Protein AF-A0A1V6GDS6-F1 (afdb_monomer_lite)

pLDDT: mean 80.26, std 17.15, range [38.78, 95.56]

Sequence (102 aa):
MQRGVGTNESGKRTKRAAAAILELLKYQCQGFILPPSEARSLLGLAKDERAWHLHERVCMLKKELARRYVAMEVNPIQGITVQLYRVPLQPYVLCSPRSMRQ

Structure (mmCIF, N/CA/C/O backbone):
data_AF-A0A1V6GDS6-F1
#
_entry.id   AF-A0A1V6GDS6-F1
#
loop_
_atom_site.group_PDB
_atom_site.id
_atom_site.type_symbol
_atom_site.label_atom_id
_atom_site.label_alt_id
_atom_site.label_comp_id
_atom_site.label_asym_id
_atom_site.label_entity_id
_atom_site.label_seq_id
_atom_site.pdbx_PDB_ins_code
_atom_site.Cartn_x
_atom_site.Cartn_y
_atom_site.Cartn_z
_atom_site.occupancy
_atom_site.B_iso_or_equiv
_atom_site.auth_seq_id
_atom_site.auth_comp_id
_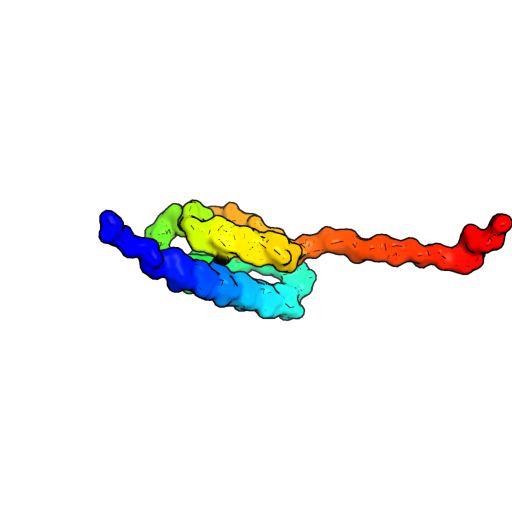atom_site.auth_asym_id
_atom_site.auth_atom_id
_atom_site.pdbx_PDB_model_num
ATOM 1 N N . MET A 1 1 ? -9.167 9.652 -33.855 1.00 45.97 1 MET A N 1
ATOM 2 C CA . MET A 1 1 ? -9.991 8.974 -32.827 1.00 45.97 1 MET A CA 1
ATOM 3 C C . MET A 1 1 ? -9.489 7.546 -32.619 1.00 45.97 1 MET A C 1
ATOM 5 O O . MET A 1 1 ? -9.821 6.701 -33.436 1.00 45.97 1 MET A O 1
ATOM 9 N N . GLN A 1 2 ? -8.697 7.252 -31.577 1.00 40.22 2 GLN A N 1
ATOM 10 C CA . GLN A 1 2 ? -8.391 5.864 -31.180 1.00 40.22 2 GLN A CA 1
ATOM 11 C C . GLN A 1 2 ? -8.245 5.706 -29.649 1.00 40.22 2 GLN A C 1
ATOM 13 O O . GLN A 1 2 ? -7.242 6.073 -29.056 1.00 40.22 2 GLN A O 1
ATOM 18 N N . ARG A 1 3 ? -9.314 5.133 -29.072 1.00 38.78 3 ARG A N 1
ATOM 19 C CA . ARG A 1 3 ? -9.406 4.118 -27.997 1.00 38.78 3 ARG A CA 1
ATOM 20 C C . ARG A 1 3 ? -8.814 4.401 -26.605 1.00 38.78 3 ARG A C 1
ATOM 22 O O . ARG A 1 3 ? -7.736 3.938 -26.251 1.00 38.78 3 ARG A O 1
ATOM 29 N N . GLY A 1 4 ? -9.666 4.962 -25.742 1.00 43.97 4 GLY A N 1
ATOM 30 C CA . GLY A 1 4 ? -9.596 4.808 -24.285 1.00 43.97 4 GLY A CA 1
ATOM 31 C C . GLY A 1 4 ? -10.132 3.447 -23.817 1.00 43.97 4 GLY A C 1
ATOM 32 O O . GLY A 1 4 ? -11.310 3.325 -23.500 1.00 43.97 4 GLY A O 1
ATOM 33 N N . VAL A 1 5 ? -9.270 2.423 -23.777 1.00 47.84 5 VAL A N 1
ATOM 34 C CA . VAL A 1 5 ? -9.619 1.067 -23.282 1.00 47.84 5 VAL A CA 1
ATOM 35 C C . VAL A 1 5 ? -8.695 0.589 -22.142 1.00 47.84 5 VAL A C 1
ATOM 37 O O . VAL A 1 5 ? -9.045 -0.329 -21.407 1.00 47.84 5 VAL A O 1
ATOM 40 N N . GLY A 1 6 ? -7.554 1.249 -21.899 1.00 48.62 6 GLY A N 1
ATOM 41 C CA . GLY A 1 6 ? -6.589 0.836 -20.862 1.00 48.62 6 GLY A CA 1
ATOM 42 C C . GLY A 1 6 ? -6.949 1.213 -19.415 1.00 48.62 6 GLY A C 1
ATOM 43 O O . GLY A 1 6 ? -6.401 0.648 -18.470 1.00 48.62 6 GLY A O 1
ATOM 44 N N . THR A 1 7 ? -7.883 2.142 -19.209 1.00 52.62 7 THR A N 1
ATOM 45 C CA . THR A 1 7 ? -8.193 2.711 -17.884 1.00 52.62 7 THR A CA 1
ATOM 46 C C . THR A 1 7 ? -9.052 1.795 -17.007 1.00 52.62 7 THR A C 1
ATOM 48 O O . THR A 1 7 ? -8.897 1.787 -15.784 1.00 52.62 7 THR A O 1
ATOM 51 N N . ASN A 1 8 ? -9.921 0.974 -17.605 1.00 57.97 8 ASN A N 1
ATOM 52 C CA . ASN A 1 8 ? -10.867 0.150 -16.846 1.00 57.97 8 ASN A CA 1
ATOM 53 C C . ASN A 1 8 ? -10.204 -1.036 -16.129 1.00 57.97 8 ASN A C 1
ATOM 55 O O . ASN A 1 8 ? -10.561 -1.331 -14.990 1.00 57.97 8 ASN A O 1
ATOM 59 N N . GLU A 1 9 ? -9.224 -1.698 -16.746 1.00 62.47 9 GLU A N 1
ATOM 60 C CA . GLU A 1 9 ? -8.539 -2.847 -16.132 1.00 62.47 9 GLU A CA 1
ATOM 61 C C . GLU A 1 9 ? -7.559 -2.414 -15.030 1.00 62.47 9 GLU A C 1
ATOM 63 O O . GLU A 1 9 ? -7.535 -3.009 -13.949 1.00 62.47 9 GLU A O 1
ATOM 68 N N . SER A 1 10 ? -6.820 -1.320 -15.256 1.00 68.88 10 SER A N 1
ATOM 69 C CA . SER A 1 10 ? -5.913 -0.736 -14.256 1.00 68.88 10 SER A CA 1
ATOM 70 C C . SER A 1 10 ? -6.694 -0.329 -12.995 1.00 68.88 10 SER A C 1
ATOM 72 O O . SER A 1 10 ? -6.344 -0.725 -11.881 1.00 68.88 10 SER A O 1
ATOM 74 N N . GLY A 1 11 ? -7.843 0.340 -13.171 1.00 76.38 11 GLY A N 1
ATOM 75 C CA . GLY A 1 11 ? -8.722 0.736 -12.069 1.00 76.38 11 GLY A CA 1
ATOM 76 C C . GLY A 1 11 ? -9.342 -0.443 -11.310 1.00 76.38 11 GLY A C 1
ATOM 77 O O . GLY A 1 11 ? -9.402 -0.419 -10.079 1.00 76.38 11 GLY A O 1
ATOM 78 N N . LYS A 1 12 ? -9.770 -1.509 -12.003 1.00 83.69 12 LYS A N 1
ATOM 79 C CA . LYS A 1 12 ? -10.281 -2.734 -11.355 1.00 83.69 12 LYS A CA 1
ATOM 80 C C . LYS A 1 12 ? -9.216 -3.391 -10.478 1.00 83.69 12 LYS A C 1
ATOM 82 O O . LYS A 1 12 ? -9.523 -3.808 -9.361 1.00 83.69 12 LYS A O 1
ATOM 87 N N . ARG A 1 13 ? -7.970 -3.462 -10.955 1.00 86.44 13 ARG A N 1
ATOM 88 C CA . ARG A 1 13 ? -6.862 -4.069 -10.207 1.00 86.44 13 ARG A CA 1
ATOM 89 C C . ARG A 1 13 ? -6.528 -3.277 -8.951 1.00 86.44 13 ARG A C 1
ATOM 91 O O . ARG A 1 13 ? -6.437 -3.865 -7.879 1.00 86.44 13 ARG A O 1
ATOM 98 N N . THR A 1 14 ? -6.453 -1.953 -9.051 1.00 88.38 14 THR A N 1
ATOM 99 C CA . THR A 1 14 ? -6.242 -1.091 -7.883 1.00 88.38 14 THR A CA 1
ATOM 100 C C . THR A 1 14 ? -7.368 -1.218 -6.854 1.00 88.38 14 THR A C 1
ATOM 102 O O . THR A 1 14 ? -7.095 -1.282 -5.658 1.00 88.38 14 THR A O 1
ATOM 105 N N . LYS A 1 15 ? -8.631 -1.330 -7.286 1.00 89.81 15 LYS A N 1
ATOM 106 C CA . LYS A 1 15 ? -9.762 -1.559 -6.367 1.00 89.81 15 LYS A CA 1
ATOM 107 C C . LYS A 1 15 ? -9.656 -2.893 -5.625 1.00 89.81 15 LYS A C 1
ATOM 109 O O . LYS A 1 15 ? -9.953 -2.942 -4.433 1.00 89.81 15 LYS A O 1
ATOM 114 N N . ARG A 1 16 ? -9.214 -3.956 -6.308 1.00 91.56 16 ARG A N 1
ATOM 115 C CA . ARG A 1 16 ? -8.940 -5.264 -5.684 1.00 91.56 16 ARG A CA 1
ATOM 116 C C . ARG A 1 16 ? -7.781 -5.178 -4.693 1.00 91.56 16 ARG A C 1
ATOM 118 O O . ARG A 1 16 ? -7.917 -5.668 -3.580 1.00 91.56 16 ARG A O 1
ATOM 125 N N . ALA A 1 17 ? -6.698 -4.491 -5.058 1.00 92.81 17 ALA A N 1
ATOM 126 C CA . ALA A 1 17 ? -5.571 -4.239 -4.162 1.00 92.81 17 ALA A CA 1
ATOM 127 C C . ALA A 1 17 ? -6.010 -3.497 -2.888 1.00 92.81 17 ALA A C 1
ATOM 129 O O . ALA A 1 17 ? -5.682 -3.916 -1.782 1.00 92.81 17 ALA A O 1
ATOM 130 N N . ALA A 1 18 ? -6.826 -2.449 -3.028 1.00 92.75 18 ALA A N 1
ATOM 131 C CA . ALA A 1 18 ? -7.380 -1.718 -1.892 1.00 92.75 18 ALA A CA 1
ATOM 132 C C . ALA A 1 18 ? -8.292 -2.593 -1.013 1.00 92.75 18 ALA A C 1
ATOM 134 O O . ALA A 1 18 ? -8.280 -2.456 0.206 1.00 92.75 18 ALA A O 1
ATOM 135 N N . ALA A 1 19 ? -9.090 -3.486 -1.611 1.00 92.69 19 ALA A N 1
ATOM 136 C CA . ALA A 1 19 ? -9.931 -4.422 -0.864 1.00 92.69 19 ALA A CA 1
ATOM 137 C C . ALA A 1 19 ? -9.094 -5.418 -0.044 1.00 92.69 19 ALA A C 1
ATOM 139 O O . ALA A 1 19 ? -9.354 -5.568 1.145 1.00 92.69 19 ALA A O 1
ATOM 140 N N . ALA A 1 20 ? -8.056 -6.006 -0.647 1.00 91.88 20 ALA A N 1
ATOM 141 C CA . ALA A 1 20 ? -7.137 -6.911 0.042 1.00 91.88 20 ALA A CA 1
ATOM 142 C C . ALA A 1 20 ? -6.417 -6.217 1.210 1.00 91.88 20 ALA A C 1
ATOM 144 O O . ALA A 1 20 ? -6.324 -6.764 2.303 1.00 91.88 20 ALA A O 1
ATOM 145 N N . ILE A 1 21 ? -5.969 -4.972 1.014 1.00 91.62 21 ILE A N 1
ATOM 146 C CA . ILE A 1 21 ? -5.333 -4.182 2.076 1.00 91.62 21 ILE A CA 1
ATOM 147 C C . ILE A 1 21 ? -6.285 -3.947 3.253 1.00 91.62 21 ILE A C 1
ATOM 149 O O . ILE A 1 21 ? -5.885 -4.084 4.404 1.00 91.62 21 ILE A O 1
ATOM 153 N N . LEU A 1 22 ? -7.549 -3.612 2.989 1.00 89.06 22 LEU A N 1
ATOM 154 C CA . LEU A 1 22 ? -8.535 -3.411 4.056 1.00 89.06 22 LEU A CA 1
ATOM 155 C C . LEU A 1 22 ? -8.867 -4.695 4.793 1.00 89.06 22 LEU A C 1
ATOM 157 O O . LEU A 1 22 ? -9.090 -4.659 5.997 1.00 89.06 22 LEU A O 1
ATOM 161 N N . GLU A 1 23 ? -8.932 -5.811 4.076 1.00 89.00 23 GLU A N 1
ATOM 162 C CA . GLU A 1 23 ? -9.129 -7.117 4.684 1.00 89.00 23 GLU A CA 1
ATOM 163 C C . GLU A 1 23 ? -7.980 -7.434 5.644 1.00 89.00 23 GLU A C 1
ATOM 165 O O . GLU A 1 23 ? -8.234 -7.728 6.807 1.00 89.00 23 GLU A O 1
ATOM 170 N N . LEU A 1 24 ? -6.729 -7.230 5.220 1.00 86.56 24 LEU A N 1
ATOM 171 C CA . LEU A 1 24 ? -5.556 -7.376 6.085 1.00 86.56 24 LEU A CA 1
ATOM 172 C C . LEU A 1 24 ? -5.586 -6.428 7.291 1.00 86.56 2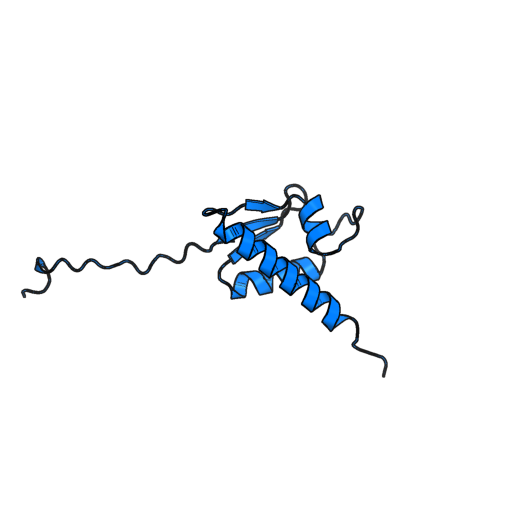4 LEU A C 1
ATOM 174 O O . LEU A 1 24 ? -5.265 -6.849 8.400 1.00 86.56 24 LEU A O 1
ATOM 178 N N . LEU A 1 25 ? -6.022 -5.178 7.115 1.00 86.19 25 LEU A N 1
ATOM 179 C CA . LEU A 1 25 ? -6.161 -4.217 8.218 1.00 86.19 25 LEU A CA 1
ATOM 180 C C . LEU A 1 25 ? -7.195 -4.647 9.267 1.00 86.19 25 LEU A C 1
ATOM 182 O O . LEU A 1 25 ? -7.049 -4.281 10.429 1.00 86.19 25 LEU A O 1
ATOM 186 N N . LYS A 1 26 ? -8.222 -5.427 8.899 1.00 81.44 26 LYS A N 1
ATOM 187 C CA . LYS A 1 26 ? -9.165 -5.985 9.886 1.00 81.44 26 LYS A CA 1
ATOM 188 C C . LYS A 1 26 ? -8.485 -6.977 10.827 1.00 81.44 26 LYS A C 1
ATOM 190 O O . LYS A 1 26 ? -8.897 -7.086 11.976 1.00 81.44 26 LYS A O 1
ATOM 195 N N . TYR A 1 27 ? -7.469 -7.690 10.342 1.00 79.31 27 TYR A N 1
ATOM 196 C CA . TYR A 1 27 ? -6.693 -8.641 11.138 1.00 79.31 27 TYR A CA 1
ATOM 197 C C . TYR A 1 27 ? -5.518 -7.970 11.862 1.00 79.31 27 TYR A C 1
ATOM 199 O O . TYR A 1 27 ? -5.169 -8.364 12.971 1.00 79.31 27 TYR A O 1
ATOM 207 N N . GLN A 1 28 ? -4.914 -6.951 11.247 1.00 70.31 28 GLN A N 1
ATOM 208 C CA . GLN A 1 28 ? -3.751 -6.226 11.756 1.00 70.31 28 GLN A CA 1
ATOM 209 C C . GLN A 1 28 ? -4.180 -4.848 12.284 1.00 70.31 28 GLN A C 1
ATOM 211 O O . GLN A 1 28 ? -4.141 -3.847 11.569 1.00 70.31 28 GLN A O 1
ATOM 216 N N . CYS A 1 29 ? -4.581 -4.790 13.558 1.00 63.97 29 CYS A N 1
ATOM 217 C CA . CYS A 1 29 ? -5.225 -3.631 14.199 1.00 63.97 29 CYS A CA 1
ATOM 218 C C . CYS A 1 29 ? -4.409 -2.319 14.236 1.00 63.97 29 CYS A C 1
ATOM 220 O O . CYS A 1 29 ? -4.927 -1.300 14.692 1.00 63.97 29 CYS A O 1
ATOM 222 N N . GLN A 1 30 ? -3.138 -2.314 13.823 1.00 73.19 30 GLN A N 1
ATOM 223 C CA . GLN A 1 30 ? -2.242 -1.155 13.958 1.00 73.19 30 GLN A CA 1
ATOM 224 C C . GLN A 1 30 ? -1.618 -0.678 12.641 1.00 73.19 30 GLN A C 1
ATOM 226 O O . GLN A 1 30 ? -0.983 0.376 12.629 1.00 73.19 30 GLN A O 1
ATOM 231 N N . GLY A 1 31 ? -1.851 -1.391 11.536 1.00 86.00 31 GLY A N 1
ATOM 232 C CA . GLY A 1 31 ? -1.156 -1.172 10.269 1.00 86.00 31 GLY A CA 1
ATOM 233 C C . GLY A 1 31 ? -0.077 -2.219 9.998 1.00 86.00 31 GLY A C 1
ATOM 234 O O . GLY A 1 31 ? 0.229 -3.056 10.844 1.00 86.00 31 GLY A O 1
ATOM 235 N N . PHE A 1 32 ? 0.468 -2.198 8.787 1.00 91.25 32 PHE A N 1
ATOM 236 C CA . PHE A 1 32 ? 1.497 -3.131 8.333 1.00 91.25 32 PHE A CA 1
ATOM 237 C C . PHE A 1 32 ? 2.322 -2.531 7.195 1.00 91.25 32 PHE A C 1
ATOM 239 O O . PHE A 1 32 ? 1.936 -1.534 6.581 1.00 91.25 32 PHE A O 1
ATOM 246 N N . ILE A 1 33 ? 3.455 -3.164 6.899 1.00 92.81 33 ILE A N 1
ATOM 247 C CA . ILE A 1 33 ? 4.302 -2.826 5.756 1.00 92.81 33 ILE A CA 1
ATOM 248 C C . ILE A 1 33 ? 4.162 -3.937 4.719 1.00 92.81 33 ILE A C 1
ATOM 250 O O . ILE A 1 33 ? 4.395 -5.101 5.024 1.00 92.81 33 ILE A O 1
ATOM 254 N N . LEU A 1 34 ? 3.786 -3.564 3.498 1.00 93.38 34 LEU A N 1
ATOM 255 C CA . LEU A 1 34 ? 3.850 -4.401 2.301 1.00 93.38 34 LEU A CA 1
ATOM 256 C C . LEU A 1 34 ? 5.240 -4.253 1.673 1.00 93.38 34 LEU A C 1
ATOM 258 O O . LEU A 1 34 ? 5.524 -3.182 1.127 1.00 93.38 34 LEU A O 1
ATOM 262 N N . PRO A 1 35 ? 6.097 -5.289 1.688 1.00 94.56 35 PRO A N 1
ATOM 263 C CA . PRO A 1 35 ? 7.408 -5.231 1.050 1.00 94.56 35 PRO A CA 1
ATOM 264 C C . PRO A 1 35 ? 7.312 -4.899 -0.450 1.00 94.56 35 PRO A C 1
ATOM 266 O O . PRO A 1 35 ? 6.300 -5.209 -1.088 1.00 94.56 35 PRO A O 1
ATOM 269 N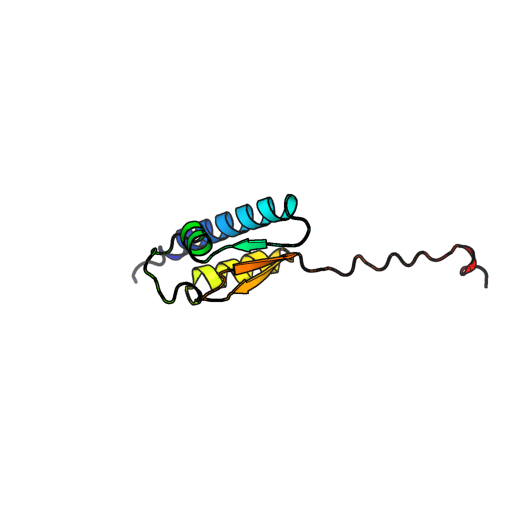 N . PRO A 1 36 ? 8.367 -4.348 -1.083 1.00 94.44 36 PRO A N 1
ATOM 270 C CA . PRO A 1 36 ? 8.328 -3.966 -2.497 1.00 94.44 36 PRO A CA 1
ATOM 271 C C . PRO A 1 36 ? 7.935 -5.107 -3.448 1.00 94.44 36 PRO A C 1
ATOM 273 O O . PRO A 1 36 ? 7.283 -4.877 -4.464 1.00 94.44 36 PRO A O 1
ATOM 276 N N . SER A 1 37 ? 8.337 -6.350 -3.168 1.00 93.00 37 SER A N 1
ATOM 277 C CA . SER A 1 37 ? 7.937 -7.536 -3.946 1.00 93.00 37 SER A CA 1
ATOM 278 C C . SER A 1 37 ? 6.425 -7.773 -3.908 1.00 93.00 37 SER A C 1
ATOM 280 O O . SER A 1 37 ? 5.810 -7.981 -4.955 1.00 93.00 37 SER A O 1
ATOM 282 N N . GLU A 1 38 ? 5.825 -7.696 -2.724 1.00 92.81 38 GLU A N 1
ATOM 283 C CA . GLU A 1 38 ? 4.391 -7.887 -2.522 1.00 92.81 38 GLU A CA 1
ATOM 284 C C . GLU A 1 38 ? 3.587 -6.717 -3.077 1.00 92.81 38 GLU A C 1
ATOM 286 O O . GLU A 1 38 ? 2.616 -6.939 -3.794 1.00 92.81 38 GLU A O 1
ATOM 291 N N . ALA A 1 39 ? 4.033 -5.480 -2.846 1.00 92.62 39 ALA A N 1
ATOM 292 C CA . ALA A 1 39 ? 3.417 -4.282 -3.409 1.00 92.62 39 ALA A CA 1
ATOM 293 C C . ALA A 1 39 ? 3.347 -4.347 -4.944 1.00 92.62 39 ALA A C 1
ATOM 295 O O . ALA A 1 39 ? 2.301 -4.081 -5.541 1.00 92.62 39 ALA A O 1
ATOM 296 N N . ARG A 1 40 ? 4.441 -4.764 -5.596 1.00 93.25 40 ARG A N 1
ATOM 297 C CA . ARG A 1 40 ? 4.486 -4.954 -7.053 1.00 93.25 40 ARG A CA 1
ATOM 298 C C . ARG A 1 40 ? 3.569 -6.079 -7.513 1.00 93.25 40 ARG A C 1
ATOM 300 O O . ARG A 1 40 ? 2.812 -5.878 -8.459 1.00 93.25 40 ARG A O 1
ATOM 307 N N . SER A 1 41 ? 3.584 -7.222 -6.827 1.00 93.00 41 SER A N 1
ATOM 308 C CA . SER A 1 41 ? 2.692 -8.350 -7.128 1.00 93.00 41 SER A CA 1
ATOM 309 C C . SER A 1 41 ? 1.216 -7.945 -7.032 1.00 93.00 41 SER A C 1
ATOM 311 O O . SER A 1 41 ? 0.443 -8.140 -7.973 1.00 93.00 41 SER A O 1
ATOM 313 N N . LEU A 1 42 ? 0.847 -7.270 -5.941 1.00 92.81 42 LEU A N 1
ATOM 314 C CA . LEU A 1 42 ? -0.503 -6.784 -5.663 1.00 92.81 42 LEU A CA 1
ATOM 315 C C . LEU A 1 42 ? -1.000 -5.809 -6.741 1.00 92.81 42 LEU A C 1
ATOM 317 O O . LEU A 1 42 ? -2.156 -5.862 -7.165 1.00 92.81 42 LEU A O 1
ATOM 321 N N . LEU A 1 43 ? -0.114 -4.937 -7.222 1.00 91.56 43 LEU A N 1
ATOM 322 C CA . LEU A 1 43 ? -0.405 -3.958 -8.270 1.00 91.56 43 LEU A CA 1
ATOM 323 C C . LEU A 1 43 ? -0.213 -4.509 -9.693 1.00 91.56 43 LEU A C 1
ATOM 325 O O . LEU A 1 43 ? -0.512 -3.807 -10.665 1.00 91.56 43 LEU A O 1
ATOM 329 N N . GLY A 1 44 ? 0.240 -5.757 -9.836 1.00 92.06 44 GLY A N 1
ATOM 330 C CA . GLY A 1 44 ? 0.543 -6.389 -11.118 1.00 92.06 44 GLY A CA 1
ATOM 331 C C . GLY A 1 44 ? 1.616 -5.647 -11.915 1.00 92.06 44 GLY A C 1
ATOM 332 O O . GLY A 1 44 ? 1.419 -5.420 -13.110 1.00 92.06 44 GLY A O 1
ATOM 333 N N . LEU A 1 45 ? 2.669 -5.205 -11.228 1.00 91.38 45 LEU A N 1
ATOM 334 C CA . LEU A 1 45 ? 3.858 -4.550 -11.779 1.00 91.38 45 LEU A CA 1
ATOM 335 C C . LEU A 1 45 ? 4.968 -5.574 -12.030 1.00 91.38 45 LEU A C 1
ATOM 337 O O . LEU A 1 45 ? 4.974 -6.655 -11.433 1.00 91.38 45 LEU A O 1
ATOM 341 N N . ALA A 1 46 ? 5.915 -5.233 -12.902 1.00 90.38 46 ALA A N 1
ATOM 342 C CA . ALA A 1 46 ? 7.028 -6.122 -13.214 1.00 90.38 46 ALA A CA 1
ATOM 343 C C . ALA A 1 46 ? 8.014 -6.225 -12.032 1.00 90.38 46 ALA A C 1
ATOM 345 O O . ALA A 1 46 ? 8.195 -5.286 -11.250 1.00 90.38 46 ALA A O 1
ATOM 346 N N . LYS A 1 47 ? 8.664 -7.387 -11.876 1.00 85.88 47 LYS A N 1
ATOM 347 C CA . LYS A 1 47 ? 9.585 -7.660 -10.750 1.00 85.88 47 LYS A CA 1
ATOM 348 C C . LYS A 1 47 ? 10.891 -6.862 -10.820 1.00 85.88 47 LYS A C 1
ATOM 350 O O . LYS A 1 47 ? 11.580 -6.731 -9.813 1.00 85.88 47 LYS A O 1
ATOM 355 N N . ASP A 1 48 ? 11.236 -6.350 -11.983 1.00 88.25 48 ASP A N 1
ATOM 356 C CA . ASP A 1 48 ? 12.447 -5.599 -12.304 1.00 88.25 48 ASP A CA 1
ATOM 357 C C . ASP A 1 48 ? 12.188 -4.091 -12.450 1.00 88.25 48 ASP A C 1
ATOM 359 O O . ASP A 1 48 ? 13.117 -3.308 -12.653 1.00 88.25 48 ASP A O 1
ATOM 363 N N . GLU A 1 49 ? 10.940 -3.656 -12.267 1.00 87.88 49 GLU A N 1
ATOM 364 C CA . GLU A 1 49 ? 10.561 -2.252 -12.361 1.00 87.88 49 GLU A CA 1
ATOM 365 C C . GLU A 1 49 ? 11.157 -1.437 -11.199 1.00 87.88 49 GLU A C 1
ATOM 367 O O . GLU A 1 49 ? 10.641 -1.416 -10.077 1.00 87.88 49 GLU A O 1
ATOM 372 N N . ARG A 1 50 ? 12.279 -0.756 -11.465 1.00 86.31 50 ARG A N 1
ATOM 373 C CA . ARG A 1 50 ? 13.031 0.025 -10.462 1.00 86.31 50 ARG A CA 1
ATOM 374 C C . ARG A 1 50 ? 12.227 1.202 -9.901 1.00 86.31 50 ARG A C 1
ATOM 376 O O . ARG A 1 50 ? 12.312 1.499 -8.713 1.00 86.31 50 ARG A O 1
ATOM 383 N N . ALA A 1 51 ? 11.415 1.842 -10.740 1.00 92.88 51 ALA A N 1
ATOM 384 C CA . ALA A 1 51 ? 10.606 3.007 -10.384 1.00 92.88 51 ALA A CA 1
ATOM 385 C C . ALA A 1 51 ? 9.153 2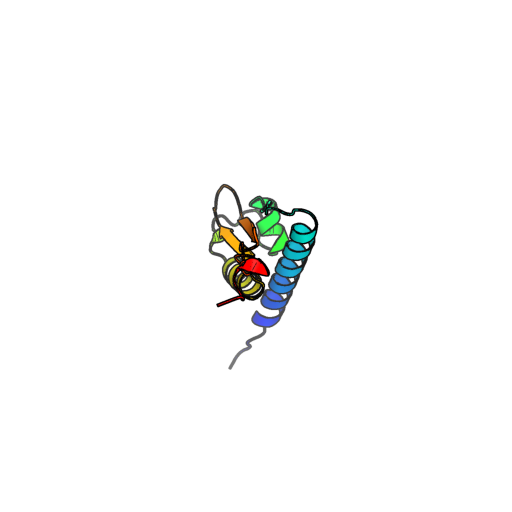.653 -10.009 1.00 92.88 51 ALA A C 1
ATOM 387 O O . ALA A 1 51 ? 8.270 3.500 -10.115 1.00 92.88 51 ALA A O 1
ATOM 388 N N . TRP A 1 52 ? 8.893 1.424 -9.540 1.00 93.56 52 TRP A N 1
ATOM 389 C CA . TRP A 1 52 ? 7.540 0.945 -9.213 1.00 93.56 52 TRP A CA 1
ATOM 390 C C . TRP A 1 52 ? 6.765 1.886 -8.276 1.00 93.56 52 TRP A C 1
ATOM 392 O O . TRP A 1 52 ? 5.554 2.036 -8.409 1.00 93.56 52 TRP A O 1
ATOM 402 N N . HIS A 1 53 ? 7.465 2.547 -7.349 1.00 93.81 53 HIS A N 1
ATOM 403 C CA . HIS A 1 53 ? 6.907 3.484 -6.372 1.00 93.81 53 HIS A CA 1
ATOM 404 C C . HIS A 1 53 ? 6.305 4.751 -7.008 1.00 93.81 53 HIS A C 1
ATOM 406 O O . HIS A 1 53 ? 5.469 5.403 -6.385 1.00 93.81 53 HIS A O 1
ATOM 412 N N . LEU A 1 54 ? 6.694 5.084 -8.244 1.00 94.75 54 LEU A N 1
ATOM 413 C CA . LEU A 1 54 ? 6.161 6.205 -9.029 1.00 94.75 54 LEU A CA 1
ATOM 414 C C . LEU A 1 54 ? 5.053 5.777 -10.001 1.00 94.75 54 LEU A C 1
ATOM 416 O O . LEU A 1 54 ? 4.479 6.620 -10.689 1.00 94.75 54 LEU A O 1
ATOM 420 N N . HIS A 1 55 ? 4.742 4.481 -10.083 1.00 93.94 55 HIS A N 1
ATOM 421 C CA . HIS A 1 55 ? 3.784 3.963 -11.051 1.00 93.94 55 HIS A CA 1
ATOM 422 C C . HIS A 1 55 ? 2.369 4.509 -10.788 1.00 93.94 55 HIS A C 1
ATOM 424 O O . HIS A 1 55 ? 1.914 4.590 -9.643 1.00 93.94 55 HIS A O 1
ATOM 430 N N . GLU A 1 56 ? 1.610 4.808 -11.849 1.00 93.06 56 GLU A N 1
ATOM 431 C CA . GLU A 1 56 ? 0.253 5.378 -11.755 1.00 93.06 56 GLU A CA 1
ATOM 432 C C . GLU A 1 56 ? -0.682 4.582 -10.828 1.00 93.06 56 GLU A C 1
ATOM 434 O O . GLU A 1 56 ? -1.491 5.148 -10.092 1.00 93.06 56 GLU A O 1
ATOM 439 N N . ARG A 1 57 ? -0.535 3.254 -10.807 1.00 92.75 57 ARG A N 1
ATOM 440 C CA . ARG A 1 57 ? -1.309 2.342 -9.953 1.00 92.75 57 ARG A CA 1
ATOM 441 C C . ARG A 1 57 ? -1.044 2.535 -8.463 1.00 92.75 57 ARG A C 1
ATOM 443 O O . ARG A 1 57 ? -1.980 2.365 -7.687 1.00 92.75 57 ARG A O 1
ATOM 450 N N . VAL A 1 58 ? 0.172 2.920 -8.068 1.00 94.06 58 VAL A N 1
ATOM 451 C CA . VAL A 1 58 ? 0.496 3.286 -6.679 1.00 94.06 58 VAL A CA 1
ATOM 452 C C . VAL A 1 58 ? -0.255 4.563 -6.304 1.00 94.06 58 VAL A C 1
ATOM 454 O O . VAL A 1 58 ? -0.919 4.616 -5.269 1.00 94.06 58 VAL A O 1
ATOM 457 N N . CYS A 1 59 ? -0.247 5.565 -7.187 1.00 93.06 59 CYS A N 1
ATOM 458 C CA . CYS A 1 59 ? -0.998 6.807 -6.996 1.00 93.06 59 CYS A CA 1
ATOM 459 C C . CYS A 1 59 ? -2.515 6.568 -6.925 1.00 93.06 59 CYS A C 1
ATOM 461 O O . CYS A 1 59 ? -3.197 7.154 -6.083 1.00 93.06 59 CYS A O 1
ATOM 463 N N . MET A 1 60 ? -3.059 5.695 -7.777 1.00 93.88 60 MET A N 1
ATOM 464 C CA . MET A 1 60 ? -4.471 5.311 -7.720 1.00 93.88 60 MET A CA 1
ATOM 465 C C . MET A 1 60 ? -4.799 4.555 -6.430 1.00 93.88 60 MET A C 1
ATOM 467 O O . MET A 1 60 ? -5.833 4.827 -5.823 1.00 93.88 60 MET A O 1
ATOM 471 N N . LEU A 1 61 ? -3.920 3.652 -5.982 1.00 94.56 61 LEU A N 1
ATOM 472 C CA . LEU A 1 61 ? -4.111 2.908 -4.736 1.00 94.56 61 LEU A CA 1
ATOM 473 C C . LEU A 1 61 ? -4.181 3.858 -3.544 1.00 94.56 61 LEU A C 1
ATOM 475 O O . LEU A 1 61 ? -5.114 3.771 -2.750 1.00 94.56 61 LEU A O 1
ATOM 479 N N . LYS A 1 62 ? -3.258 4.822 -3.479 1.00 93.38 62 LYS A N 1
ATOM 480 C CA . LYS A 1 62 ? -3.251 5.864 -2.450 1.00 93.38 62 LYS A CA 1
ATOM 481 C C . LYS A 1 62 ? -4.574 6.633 -2.410 1.00 93.38 62 LYS A C 1
ATOM 483 O O . LYS A 1 62 ? -5.122 6.846 -1.334 1.00 93.38 62 LYS A O 1
ATOM 488 N N . LYS A 1 63 ? -5.122 7.011 -3.572 1.00 92.44 63 LYS A N 1
ATOM 489 C CA . LYS A 1 63 ? -6.424 7.699 -3.663 1.00 92.44 63 LYS A CA 1
ATOM 490 C C . LYS A 1 63 ? -7.585 6.818 -3.190 1.00 92.44 63 LYS A C 1
ATOM 492 O O . LYS A 1 63 ? -8.459 7.303 -2.477 1.00 92.44 63 LYS A O 1
ATOM 497 N N . GLU A 1 64 ? -7.606 5.543 -3.572 1.00 92.88 64 GLU A N 1
ATOM 498 C CA . GLU A 1 64 ? -8.654 4.599 -3.157 1.00 92.88 64 GLU A CA 1
ATOM 499 C C . GLU A 1 64 ? -8.619 4.303 -1.651 1.00 92.88 64 GLU A C 1
ATOM 501 O O . GLU A 1 64 ? -9.671 4.234 -1.019 1.00 92.88 64 GLU A O 1
ATOM 506 N N . LEU A 1 65 ? -7.429 4.180 -1.061 1.00 91.62 65 LEU A N 1
ATOM 507 C CA . LEU A 1 65 ? -7.251 3.985 0.380 1.00 91.62 65 LEU A CA 1
ATOM 508 C C . LEU A 1 65 ? -7.606 5.243 1.185 1.00 91.62 65 LEU A C 1
ATOM 510 O O . LEU A 1 65 ? -8.311 5.146 2.189 1.00 91.62 65 LEU A O 1
ATOM 514 N N . ALA A 1 66 ? -7.227 6.429 0.700 1.00 90.00 66 ALA A N 1
ATOM 515 C CA . ALA A 1 66 ? -7.570 7.696 1.345 1.00 90.00 66 ALA A CA 1
ATOM 516 C C . ALA A 1 66 ? -9.092 7.908 1.454 1.00 90.00 66 ALA A C 1
ATOM 518 O O . ALA A 1 66 ? -9.580 8.349 2.492 1.00 90.00 66 ALA A O 1
ATOM 519 N N . ARG A 1 67 ? -9.866 7.509 0.430 1.00 89.88 67 ARG A N 1
ATOM 520 C CA . ARG A 1 67 ? -11.347 7.531 0.453 1.00 89.88 67 ARG A CA 1
ATOM 521 C C . ARG A 1 67 ? -11.959 6.657 1.550 1.00 89.88 67 ARG A C 1
ATOM 523 O O . ARG A 1 67 ? -13.137 6.802 1.852 1.00 89.88 67 ARG A O 1
ATOM 530 N N . ARG A 1 68 ? -11.184 5.727 2.104 1.00 88.12 68 ARG A N 1
ATOM 531 C CA . ARG A 1 68 ? -11.608 4.753 3.115 1.00 88.12 68 ARG A CA 1
ATOM 532 C C . ARG A 1 68 ? -10.904 4.974 4.452 1.00 88.12 68 ARG A C 1
ATOM 534 O O . ARG A 1 68 ? -10.842 4.054 5.258 1.00 88.12 68 ARG A O 1
ATOM 541 N N . TYR A 1 69 ? -10.371 6.177 4.678 1.00 87.12 69 TYR A N 1
ATOM 542 C CA . TYR A 1 69 ? -9.666 6.544 5.908 1.00 87.12 69 TYR A CA 1
ATOM 543 C C . TYR A 1 69 ? -8.485 5.614 6.220 1.00 87.12 69 TYR A C 1
ATOM 545 O O . TYR A 1 69 ? -8.184 5.324 7.378 1.00 87.12 69 TYR A O 1
ATOM 553 N N . VAL A 1 70 ? -7.752 5.208 5.181 1.00 89.94 70 VAL A N 1
ATOM 554 C CA . VAL A 1 70 ? -6.479 4.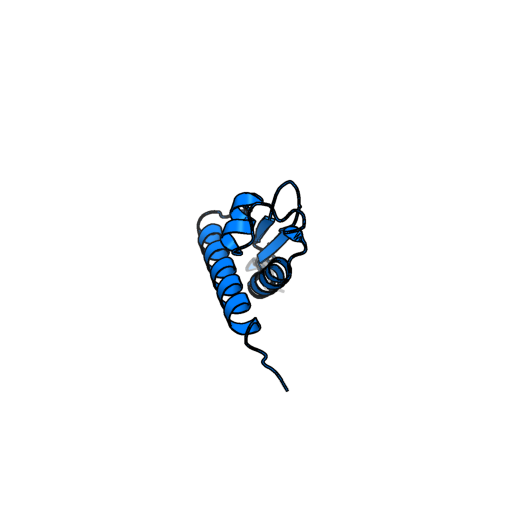493 5.305 1.00 89.94 70 VAL A CA 1
ATOM 555 C C . VAL A 1 70 ? -5.340 5.396 4.838 1.00 89.94 70 VAL A C 1
ATOM 557 O O . VAL A 1 70 ? -5.333 5.871 3.700 1.00 89.94 70 VAL A O 1
ATOM 560 N N . ALA A 1 71 ? -4.377 5.630 5.724 1.00 91.12 71 ALA A N 1
ATOM 561 C CA . ALA A 1 71 ? -3.119 6.286 5.421 1.00 91.12 71 ALA A CA 1
ATOM 562 C C . ALA A 1 71 ? -2.171 5.303 4.721 1.00 91.12 71 ALA A C 1
ATOM 564 O O . ALA A 1 71 ? -2.078 4.127 5.078 1.00 91.12 71 ALA A O 1
ATOM 565 N N . MET A 1 72 ? -1.471 5.804 3.707 1.00 93.62 72 MET A N 1
ATOM 566 C CA . MET A 1 72 ? -0.520 5.036 2.914 1.00 93.62 72 MET A CA 1
ATOM 567 C C . MET A 1 72 ? 0.731 5.877 2.659 1.00 93.62 72 MET A C 1
ATOM 569 O O . MET A 1 72 ? 0.645 6.956 2.060 1.00 93.62 72 MET A O 1
ATOM 573 N N . GLU A 1 73 ? 1.884 5.356 3.064 1.00 94.44 73 GLU A N 1
ATOM 574 C CA . GLU A 1 73 ? 3.209 5.912 2.790 1.00 94.44 73 GLU A CA 1
ATOM 575 C C . GLU A 1 73 ? 3.986 4.958 1.878 1.00 94.44 73 GLU A C 1
ATOM 577 O O . GLU A 1 73 ? 3.874 3.739 1.995 1.00 94.44 73 GLU A O 1
ATOM 582 N N . VAL A 1 74 ? 4.742 5.508 0.928 1.00 95.06 74 VAL A N 1
ATOM 583 C CA . VAL A 1 74 ? 5.483 4.724 -0.065 1.00 95.06 74 VAL A CA 1
ATOM 584 C C . VAL A 1 74 ? 6.962 5.023 0.082 1.00 95.06 74 VAL A C 1
ATOM 586 O O . VAL A 1 74 ? 7.385 6.163 -0.086 1.00 95.06 74 VAL A O 1
ATOM 589 N N . ASN A 1 75 ? 7.742 3.980 0.333 1.00 94.25 75 ASN A N 1
ATOM 590 C CA . ASN A 1 75 ? 9.190 4.018 0.382 1.00 94.25 75 ASN A CA 1
ATOM 591 C C . ASN A 1 75 ? 9.747 3.018 -0.652 1.00 94.25 75 ASN A C 1
ATOM 593 O O . ASN A 1 75 ? 9.381 1.842 -0.628 1.00 94.25 75 ASN A O 1
ATOM 597 N N . PRO A 1 76 ? 10.641 3.434 -1.565 1.00 92.62 76 PRO A N 1
ATOM 598 C CA . PRO A 1 76 ? 11.146 2.556 -2.621 1.00 92.62 76 PRO A CA 1
ATOM 599 C C . PRO A 1 76 ? 11.919 1.335 -2.098 1.00 92.62 76 PRO A C 1
ATOM 601 O O . PRO A 1 76 ? 11.955 0.310 -2.780 1.00 92.62 76 PRO A O 1
ATOM 604 N N . ILE A 1 77 ? 12.517 1.442 -0.907 1.00 92.75 77 ILE A N 1
ATOM 605 C CA . ILE A 1 77 ? 13.342 0.408 -0.271 1.00 92.75 77 ILE A CA 1
ATOM 606 C C . ILE A 1 77 ? 12.494 -0.447 0.678 1.00 92.75 77 ILE A C 1
ATOM 608 O O . ILE A 1 77 ? 12.552 -1.671 0.614 1.00 92.75 77 ILE A O 1
ATOM 612 N N . GLN A 1 78 ? 11.690 0.182 1.541 1.00 93.25 78 GLN A N 1
ATOM 613 C CA . GLN A 1 78 ? 10.909 -0.524 2.567 1.00 93.25 78 GLN A CA 1
ATOM 614 C C . GLN A 1 78 ? 9.573 -1.072 2.048 1.00 93.25 78 GLN A C 1
ATOM 616 O O . GLN A 1 78 ? 9.090 -2.077 2.563 1.00 93.25 78 GLN A O 1
ATOM 621 N N . GLY A 1 79 ? 8.988 -0.454 1.017 1.00 94.31 79 GLY A N 1
ATOM 622 C CA . GLY A 1 79 ? 7.699 -0.841 0.449 1.00 94.31 79 GLY A CA 1
ATOM 623 C C . GLY A 1 79 ? 6.575 0.150 0.757 1.00 94.31 79 GLY A C 1
ATOM 624 O O . GLY A 1 79 ? 6.774 1.363 0.730 1.00 94.31 79 GLY A O 1
ATOM 625 N N . ILE A 1 80 ? 5.365 -0.359 0.978 1.00 95.56 80 ILE A N 1
ATOM 626 C CA . ILE A 1 80 ? 4.178 0.451 1.267 1.00 95.56 80 ILE A CA 1
ATOM 627 C C . ILE A 1 80 ? 3.795 0.267 2.732 1.00 95.56 80 ILE A C 1
ATOM 629 O O . ILE A 1 80 ? 3.362 -0.814 3.124 1.00 95.56 80 ILE A O 1
ATOM 633 N N . THR A 1 81 ? 3.886 1.330 3.520 1.00 94.69 81 THR A N 1
ATOM 634 C CA . THR A 1 81 ? 3.332 1.358 4.875 1.00 94.69 81 THR A CA 1
ATOM 635 C C . THR A 1 81 ? 1.855 1.703 4.789 1.00 94.69 81 THR A C 1
ATOM 637 O O . THR A 1 81 ? 1.475 2.704 4.178 1.00 94.69 81 THR A O 1
ATOM 640 N N . VAL A 1 82 ? 1.017 0.877 5.403 1.00 93.25 82 VAL A N 1
ATOM 641 C CA . VAL A 1 82 ? -0.431 1.054 5.470 1.00 93.25 82 VAL A CA 1
ATOM 642 C C . VAL A 1 82 ? -0.833 1.188 6.929 1.00 93.25 82 VAL A C 1
ATOM 644 O O . VAL A 1 82 ? -0.497 0.339 7.750 1.00 93.25 82 VAL A O 1
ATOM 647 N N . GLN A 1 83 ? -1.610 2.218 7.245 1.00 90.62 83 GLN A N 1
ATOM 648 C CA . GLN A 1 83 ? -2.131 2.436 8.587 1.00 90.62 83 GLN A CA 1
ATOM 649 C C . GLN A 1 83 ? -3.565 2.957 8.517 1.00 90.62 83 GLN A C 1
ATOM 651 O O . GLN A 1 83 ? -3.894 3.774 7.662 1.00 90.62 83 GLN A O 1
ATOM 656 N N . LEU A 1 84 ? -4.442 2.517 9.419 1.00 84.38 84 LEU A N 1
ATOM 657 C CA . LEU A 1 84 ? -5.730 3.191 9.593 1.00 84.38 84 LEU A CA 1
ATOM 658 C C . LEU A 1 84 ? -5.467 4.625 10.060 1.00 84.38 84 LEU A C 1
ATOM 660 O O . LEU A 1 84 ? -4.647 4.837 10.957 1.00 84.38 84 LEU A O 1
ATOM 664 N N . TYR A 1 85 ? -6.167 5.613 9.496 1.00 73.19 85 TYR A N 1
ATOM 665 C CA . TYR A 1 85 ? -6.192 6.915 10.151 1.00 73.19 85 TYR A CA 1
ATOM 666 C C . TYR A 1 85 ? -6.721 6.685 11.565 1.00 73.19 85 TYR A C 1
ATOM 668 O O . TYR A 1 85 ? -7.806 6.129 11.748 1.00 73.19 85 TYR A O 1
ATOM 676 N N . ARG A 1 86 ? -5.965 7.128 12.573 1.00 61.41 86 ARG A N 1
ATOM 677 C CA . ARG A 1 86 ? -6.550 7.403 13.881 1.00 61.41 86 ARG A CA 1
ATOM 678 C C . ARG A 1 86 ? -7.527 8.549 13.659 1.00 61.41 86 ARG A C 1
ATOM 680 O O . ARG A 1 86 ? -7.167 9.711 13.813 1.00 61.41 86 ARG A O 1
ATOM 687 N N . VAL A 1 87 ? -8.753 8.236 13.242 1.00 51.78 87 VAL A N 1
ATOM 688 C CA . VAL A 1 87 ? -9.872 9.124 13.531 1.00 51.78 87 VAL A CA 1
ATOM 689 C C . VAL A 1 87 ? -9.759 9.326 15.040 1.00 51.78 87 VAL A C 1
ATOM 691 O O . VAL A 1 87 ? -9.670 8.314 15.746 1.00 51.78 87 VAL A O 1
ATOM 694 N N . PRO A 1 88 ? -9.651 10.559 15.567 1.00 48.03 88 PRO A N 1
ATOM 695 C CA . PRO A 1 88 ? -9.925 10.732 16.977 1.00 48.03 88 PRO A CA 1
ATOM 696 C C . PRO A 1 88 ? -11.317 10.136 17.140 1.00 48.03 88 PRO A C 1
ATOM 698 O O . PRO A 1 88 ? -12.271 10.688 16.590 1.00 48.03 88 PRO A O 1
ATOM 701 N N . LEU A 1 89 ? -11.413 8.952 17.769 1.00 52.94 89 LEU A N 1
ATOM 702 C CA . LEU A 1 89 ? -12.680 8.445 18.284 1.00 52.94 89 LEU A CA 1
ATOM 703 C C . LEU A 1 89 ? -13.304 9.688 18.879 1.00 52.94 89 LEU A C 1
ATOM 705 O O . LEU A 1 89 ? -12.621 10.302 19.709 1.00 52.94 89 LEU A O 1
ATOM 709 N N . GLN A 1 90 ? -14.452 10.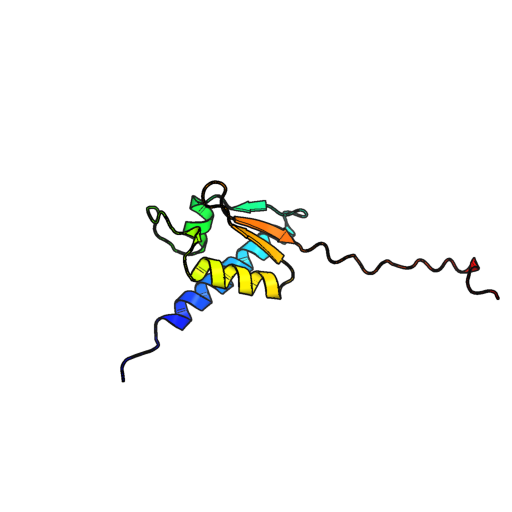134 18.332 1.00 51.22 90 GLN A N 1
ATOM 710 C CA . GLN A 1 90 ? -15.133 11.332 18.824 1.00 51.22 90 GLN A CA 1
ATOM 711 C C . GLN A 1 90 ? -14.926 11.301 20.323 1.00 51.22 90 GLN A C 1
ATOM 713 O O . GLN A 1 90 ? -15.248 10.246 20.886 1.00 51.22 90 GLN A O 1
ATOM 718 N N . PRO A 1 91 ? -14.256 12.303 20.930 1.00 52.81 91 PRO A N 1
ATOM 719 C CA . PRO A 1 91 ? -14.030 12.253 22.354 1.00 52.81 91 PRO A CA 1
ATOM 720 C C . PRO A 1 91 ? -15.416 12.011 22.911 1.00 52.81 91 PRO A C 1
ATOM 722 O O . PRO A 1 91 ? -16.310 12.835 22.718 1.00 52.81 91 PRO A O 1
ATOM 725 N N . TYR A 1 92 ? -15.629 10.810 23.450 1.00 53.53 92 TYR A N 1
ATOM 726 C CA . TYR A 1 92 ? -16.800 10.526 24.236 1.00 53.53 92 TYR A CA 1
ATOM 727 C C . TYR A 1 92 ? -16.576 11.494 25.377 1.00 53.53 92 TYR A C 1
ATOM 729 O O . TYR A 1 92 ? -15.799 11.224 26.294 1.00 53.53 92 TYR A O 1
ATOM 737 N N . VAL A 1 93 ? -17.130 12.697 25.239 1.00 58.47 93 VAL A N 1
ATOM 738 C CA . VAL A 1 93 ? -17.272 13.611 26.342 1.00 58.47 93 VAL A CA 1
ATOM 739 C C . VAL A 1 93 ? -18.236 12.840 27.213 1.00 58.47 93 VAL A C 1
ATOM 741 O O . VAL A 1 93 ? -19.449 12.865 27.021 1.00 58.47 93 VAL A O 1
ATOM 744 N N . LEU A 1 94 ? -17.668 12.026 28.099 1.00 56.88 94 LEU A N 1
ATOM 745 C CA . LEU A 1 94 ? -18.350 11.503 29.253 1.00 56.88 94 LEU A CA 1
ATOM 746 C C . LEU A 1 94 ? -18.662 12.751 30.068 1.00 56.88 94 LEU A C 1
ATOM 748 O O . LEU A 1 94 ? -17.918 13.125 30.972 1.00 56.88 94 LEU A O 1
ATOM 752 N N . CYS A 1 95 ? -19.724 13.456 29.678 1.00 55.97 95 CYS A N 1
ATOM 753 C CA . CYS A 1 95 ? -20.365 14.432 30.522 1.00 55.97 95 CYS A CA 1
ATOM 754 C C . CYS A 1 95 ? -20.772 13.636 31.754 1.00 55.97 95 CYS A C 1
ATOM 756 O O . CYS A 1 95 ? -21.766 12.910 31.742 1.00 55.97 95 CYS A O 1
ATOM 758 N N . SER A 1 96 ? -19.949 13.699 32.798 1.00 57.34 96 SER A N 1
ATOM 759 C CA . SER A 1 96 ? -20.353 13.239 34.113 1.00 57.34 96 SER A CA 1
ATOM 760 C C . SER A 1 96 ? -21.703 13.899 34.400 1.00 57.34 96 SER A C 1
ATOM 762 O O . SER A 1 96 ? -21.797 15.127 34.293 1.00 57.34 96 SER A O 1
ATOM 764 N N . PRO A 1 97 ? -22.749 13.145 34.781 1.00 59.78 97 PRO A N 1
ATOM 765 C CA . PRO A 1 97 ? -24.050 13.717 35.128 1.00 59.78 97 PRO A CA 1
ATOM 766 C C . PRO A 1 97 ? -23.972 14.803 36.216 1.00 59.78 97 PRO A C 1
ATOM 768 O O . PRO A 1 97 ? -24.923 15.555 36.409 1.00 59.78 97 PRO A O 1
ATOM 771 N N . ARG A 1 98 ? -22.836 14.913 36.924 1.00 59.69 98 ARG A N 1
ATOM 772 C CA . ARG A 1 98 ? -22.567 15.969 37.906 1.00 59.69 98 ARG A CA 1
ATOM 773 C C . ARG A 1 98 ? -22.366 17.362 37.298 1.00 59.69 98 ARG A C 1
ATOM 775 O O . ARG A 1 98 ? -22.549 18.327 38.026 1.00 59.69 98 ARG A O 1
ATOM 782 N N . SER A 1 99 ? -22.041 17.491 36.010 1.00 55.97 99 SER A N 1
ATOM 783 C CA . SER A 1 99 ? -21.790 18.795 35.367 1.00 55.97 99 SER A CA 1
ATOM 784 C C . SER A 1 99 ? -23.028 19.443 34.731 1.00 55.97 99 SER A C 1
ATOM 786 O O . SER A 1 99 ? -22.927 20.565 34.256 1.00 55.97 99 SER A O 1
ATOM 788 N N . MET A 1 100 ? -24.190 18.775 34.732 1.00 57.03 100 MET A N 1
ATOM 789 C CA . MET A 1 100 ? -25.450 19.315 34.179 1.00 57.03 100 MET A CA 1
ATOM 790 C C . MET A 1 100 ? -26.381 19.934 35.236 1.00 57.03 100 MET A C 1
ATOM 792 O O . MET A 1 100 ? -27.529 20.242 34.934 1.00 57.03 100 MET A O 1
ATOM 796 N N . ARG A 1 101 ? -25.922 20.090 36.484 1.00 56.34 101 ARG A N 1
ATOM 797 C CA . ARG A 1 101 ? -26.646 20.842 37.518 1.00 56.34 101 ARG A CA 1
ATOM 798 C C . ARG A 1 101 ? -25.967 22.196 37.713 1.00 56.34 101 ARG A C 1
ATOM 800 O O . ARG A 1 101 ? -25.120 22.327 38.593 1.00 56.34 101 ARG A O 1
ATOM 807 N N . GLN A 1 102 ? -26.318 23.163 36.876 1.00 50.78 102 GLN A N 1
ATOM 808 C CA . GLN A 1 102 ? -26.240 24.585 37.208 1.00 50.78 102 GLN A CA 1
ATOM 809 C C . GLN A 1 102 ? -27.581 25.222 36.881 1.00 50.78 102 GLN A C 1
ATOM 811 O O . GLN A 1 102 ? -28.142 24.854 35.825 1.00 50.78 102 GLN A O 1
#

Secondary structure (DSSP, 8-state):
-----SHHHHHHHHHHHHHHHHHHHHHSTT-EEE-HHHHHHHHT--TT-TTGGGSHHHHHHHHHHHTTTEEEEEETTTEEEEEE------------GGGG--

Foldseek 3Di:
DDDPPPPPVLLVLLLQLLVVLVVVCVVVVFWDFQAACRLCVSSVHDPPPQVVLVDVSVVSNCVNCVVVQWHWDADSGRGITIGRHPPVPPPPPVPPPVNPPD

Radius of gyration: 19.13 Å; chains: 1; bounding box: 40×33×71 Å